Protein AF-A0A382L1K2-F1 (afdb_monomer)

Mean predicted aligned error: 10.23 Å

Sequence (95 aa):
MTALLGIIVLGVGLGVSLFLPVPQTLRTNFDAGQSLYALGEYEGAIIEYSKVVKFDSRAVREDSILIDYGELELPILSAAWYQLGNAYKRSGKHD

InterPro domains:
  IPR011990 Tetratricopeptide-like helical domain superfamily [G3DSA:1.25.40.10] (22-95)
  IPR011990 Tetratricopeptide-like helical domain superfamily [SSF48452] (23-95)
  IPR019734 Tetratricopeptide repeat [PF13181] (27-56)
  IPR019734 Tetratricopeptide repeat [PF13181] (80-95)

Nearest PDB structures (foldseek):
  1x8z-assembly1_A-2  TM=4.783E-01  e=2.981E+00  Arabidopsis thaliana
  1x8z-assembly3_A  TM=4.783E-01  e=2.981E+00  Arabidopsis thaliana
  4v9o-assembly3_FT  TM=5.036E-01  e=6.761E+00  Escherichia coli K-12

Foldseek 3Di:
DPPPPVVVVVVCVVPPPPPPVQPVLLVVLQVQLVVCVVVLVLVSNLVSLVCNLPDDDPSDDQQPDWDDDPPDTGRSNVVSVVSNVVSCVSVVVDD

Radius of gyration: 19.88 Å; Cα contacts (8 Å, |Δi|>4): 85; chains: 1; bounding box: 54×25×63 Å

Solvent-accessible surface area (backbone atoms only — not comparable to full-atom values): 5616 Å² total; per-residue (Å²): 142,81,85,82,66,72,63,64,67,61,65,58,70,79,67,67,73,82,75,59,75,66,63,61,64,46,58,50,28,44,53,50,14,52,53,27,45,75,73,65,40,23,72,58,14,35,55,26,18,45,54,44,66,67,59,81,52,99,87,58,63,59,72,72,41,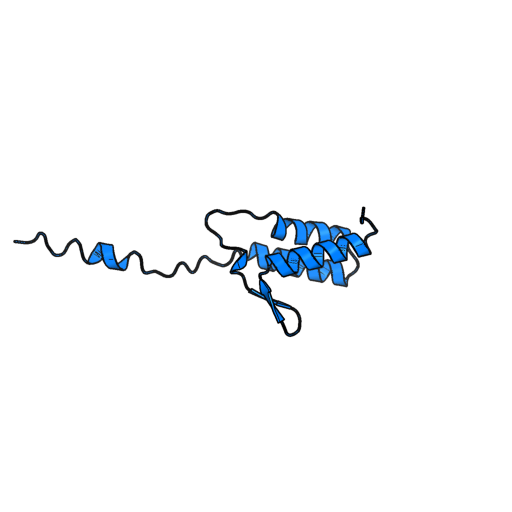70,37,82,56,89,96,42,79,40,31,44,48,62,54,28,52,54,49,32,52,51,24,27,56,73,63,66,68,60,131

pLDDT: mean 81.79, std 19.7, range [40.16, 98.56]

Structure (mmCIF, N/CA/C/O backbone):
data_AF-A0A382L1K2-F1
#
_entry.id   AF-A0A382L1K2-F1
#
loop_
_atom_site.group_PDB
_atom_site.id
_atom_site.type_symbol
_atom_site.label_atom_id
_atom_site.label_alt_id
_atom_site.label_comp_id
_atom_site.label_asym_id
_atom_site.label_entity_id
_atom_site.label_seq_id
_atom_site.pdbx_PDB_ins_code
_atom_site.Cartn_x
_atom_site.Cartn_y
_atom_site.Cartn_z
_atom_site.occupancy
_atom_site.B_iso_or_equiv
_atom_site.auth_seq_id
_atom_site.auth_comp_id
_atom_site.auth_asym_id
_atom_site.auth_atom_id
_atom_site.pdbx_PDB_model_num
ATOM 1 N N . MET A 1 1 ? 35.026 4.232 -48.931 1.00 49.56 1 MET A N 1
ATOM 2 C CA . MET A 1 1 ? 33.868 3.425 -48.480 1.00 49.56 1 MET A CA 1
ATOM 3 C C . MET A 1 1 ? 33.983 3.211 -46.973 1.00 49.56 1 MET A C 1
ATOM 5 O O . MET A 1 1 ? 34.617 2.261 -46.545 1.00 49.56 1 MET A O 1
ATOM 9 N N . THR A 1 2 ? 33.450 4.127 -46.165 1.00 55.72 2 THR A N 1
ATOM 10 C CA . THR A 1 2 ? 33.536 4.084 -44.684 1.00 55.72 2 THR A CA 1
ATOM 11 C C . THR A 1 2 ? 32.215 4.491 -44.019 1.00 55.72 2 THR A C 1
ATOM 13 O O . THR A 1 2 ? 32.183 4.847 -42.849 1.00 55.72 2 THR A O 1
ATOM 16 N N . ALA A 1 3 ? 31.100 4.430 -44.755 1.00 53.47 3 ALA A N 1
ATOM 17 C CA . ALA A 1 3 ? 29.792 4.890 -44.281 1.00 53.47 3 ALA A CA 1
ATOM 18 C C . ALA A 1 3 ? 28.884 3.771 -43.726 1.00 53.47 3 ALA A C 1
ATOM 20 O O . ALA A 1 3 ? 27.714 4.022 -43.468 1.00 53.47 3 ALA A O 1
ATOM 21 N N . LEU A 1 4 ? 29.390 2.545 -43.529 1.00 48.88 4 LEU A N 1
ATOM 22 C CA . LEU A 1 4 ? 28.570 1.396 -43.104 1.00 48.88 4 LEU A CA 1
ATOM 23 C C . LEU A 1 4 ? 28.963 0.798 -41.740 1.00 48.88 4 LEU A C 1
ATOM 25 O O . LEU A 1 4 ? 28.615 -0.336 -41.441 1.00 48.88 4 LEU A O 1
ATOM 29 N N . LEU A 1 5 ? 29.685 1.547 -40.903 1.00 44.12 5 LEU A N 1
ATOM 3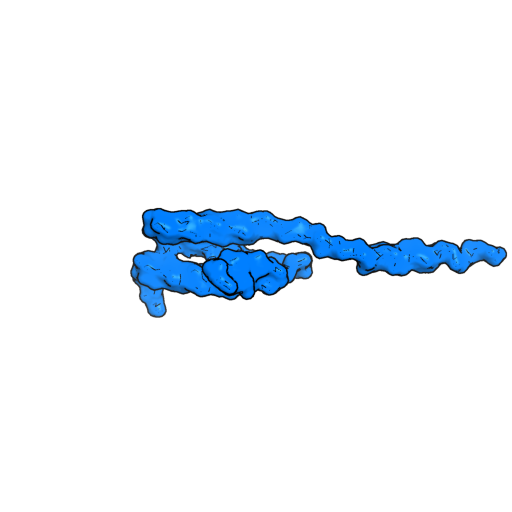0 C CA . LEU A 1 5 ? 29.973 1.142 -39.516 1.00 44.12 5 LEU A CA 1
ATOM 31 C C . LEU A 1 5 ? 29.210 1.975 -38.472 1.00 44.12 5 LEU A C 1
ATOM 33 O O . LEU A 1 5 ? 29.141 1.583 -37.313 1.00 44.12 5 LEU A O 1
ATOM 37 N N . GLY A 1 6 ? 28.569 3.077 -38.878 1.00 40.16 6 GLY A N 1
ATOM 38 C CA . GLY A 1 6 ? 27.813 3.948 -37.968 1.00 40.16 6 GLY A CA 1
ATOM 39 C C . GLY A 1 6 ? 26.423 3.433 -37.574 1.00 40.16 6 GLY A C 1
ATOM 40 O O . GLY A 1 6 ? 25.859 3.910 -36.596 1.00 40.16 6 GLY A O 1
ATOM 41 N N . ILE A 1 7 ? 25.864 2.456 -38.298 1.00 48.78 7 ILE A N 1
ATOM 42 C CA . ILE A 1 7 ? 24.485 1.984 -38.066 1.00 48.78 7 ILE A CA 1
ATOM 43 C C . ILE A 1 7 ? 24.428 0.870 -37.007 1.00 48.78 7 ILE A C 1
ATOM 45 O O . ILE A 1 7 ? 23.447 0.769 -36.275 1.00 48.78 7 ILE A O 1
ATOM 49 N N . ILE A 1 8 ? 25.494 0.080 -36.837 1.00 47.38 8 ILE A N 1
ATOM 50 C CA . ILE A 1 8 ? 25.490 -1.031 -35.867 1.00 47.38 8 ILE A CA 1
ATOM 51 C C . ILE A 1 8 ? 25.551 -0.509 -34.421 1.00 47.38 8 ILE A C 1
ATOM 53 O O . ILE A 1 8 ? 24.934 -1.090 -33.532 1.0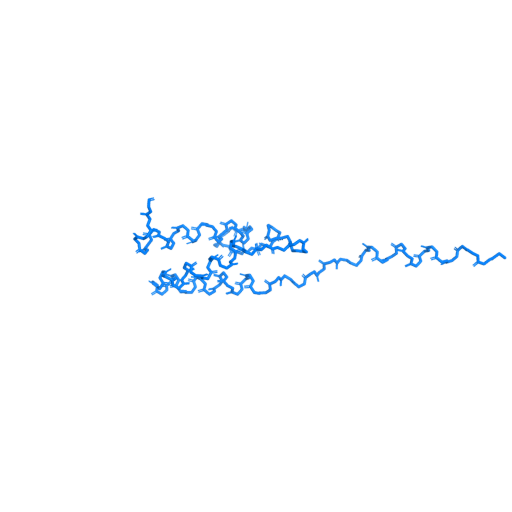0 47.38 8 ILE A O 1
ATOM 57 N N . VAL A 1 9 ? 26.195 0.639 -34.180 1.00 48.78 9 VAL A N 1
ATOM 58 C CA . VAL A 1 9 ? 26.286 1.230 -32.830 1.00 48.78 9 VAL A CA 1
ATOM 59 C C . VAL A 1 9 ? 24.940 1.799 -32.351 1.00 48.78 9 VAL A C 1
ATOM 61 O O . VAL A 1 9 ? 24.678 1.818 -31.152 1.00 48.78 9 VAL A O 1
ATOM 64 N N . LEU A 1 10 ? 24.034 2.171 -33.263 1.00 47.22 10 LEU A N 1
ATOM 65 C CA . LEU A 1 10 ? 22.680 2.617 -32.904 1.00 47.22 10 LEU A CA 1
ATOM 66 C C . LEU A 1 10 ? 21.706 1.453 -32.653 1.00 47.22 10 LEU A C 1
ATOM 68 O O . LEU A 1 10 ? 20.714 1.635 -31.952 1.00 47.22 10 LEU A O 1
ATOM 72 N N . GLY A 1 11 ? 21.993 0.252 -33.168 1.00 43.72 11 GLY A N 1
ATOM 73 C CA . GLY A 1 11 ? 21.134 -0.926 -32.990 1.00 43.72 11 GLY A CA 1
ATOM 74 C C . GLY A 1 11 ? 21.220 -1.573 -31.603 1.00 43.72 11 GLY A C 1
ATOM 75 O O . GLY A 1 11 ? 20.262 -2.196 -31.158 1.00 43.72 11 GLY A O 1
ATOM 76 N N . VAL A 1 12 ? 22.338 -1.400 -30.890 1.00 46.75 12 VAL A N 1
ATOM 77 C CA . VAL A 1 12 ? 22.548 -1.986 -29.549 1.00 46.75 12 VAL A CA 1
ATOM 78 C C . VAL A 1 12 ? 21.975 -1.097 -28.433 1.00 46.75 12 VAL A C 1
ATOM 80 O O . VAL A 1 12 ? 21.666 -1.581 -27.346 1.00 46.75 12 VAL A O 1
ATOM 83 N N . GLY A 1 13 ? 21.743 0.192 -28.707 1.00 45.47 13 GLY A N 1
ATOM 84 C CA . GLY A 1 13 ? 21.216 1.147 -27.724 1.00 45.47 13 GLY A CA 1
ATOM 85 C C . GLY A 1 13 ? 19.754 0.927 -27.316 1.00 45.47 13 GLY A C 1
ATOM 86 O O . GLY A 1 13 ? 19.330 1.456 -26.295 1.00 45.47 13 GLY A O 1
ATOM 87 N N . LEU A 1 14 ? 18.987 0.133 -28.070 1.00 47.84 14 LEU A N 1
ATOM 88 C CA . LEU A 1 14 ? 17.583 -0.178 -27.756 1.00 47.84 14 LEU A CA 1
ATOM 89 C C . LEU A 1 14 ? 17.415 -1.423 -26.868 1.00 47.84 14 LEU A C 1
ATOM 91 O O . LEU A 1 14 ? 16.299 -1.741 -26.470 1.00 47.84 14 LEU A O 1
ATOM 95 N N . GLY A 1 15 ? 18.507 -2.134 -26.569 1.00 44.00 15 GLY A N 1
ATOM 96 C CA . GLY A 1 15 ? 18.490 -3.407 -25.843 1.00 44.00 15 GLY A CA 1
ATOM 97 C C . GLY A 1 15 ? 18.979 -3.331 -24.399 1.00 44.00 15 GLY A C 1
ATOM 98 O O . GLY A 1 15 ? 19.110 -4.371 -23.753 1.00 44.00 15 GLY A O 1
ATOM 99 N N . VAL A 1 16 ? 19.274 -2.139 -23.869 1.00 48.25 16 VAL A N 1
ATOM 100 C CA . VAL A 1 16 ? 19.565 -2.010 -22.438 1.00 48.25 16 VAL A CA 1
ATOM 101 C C . VAL A 1 16 ? 18.229 -2.029 -21.723 1.00 48.25 16 VAL A C 1
ATOM 103 O O . VAL A 1 16 ? 17.558 -1.008 -21.603 1.00 48.25 16 VAL A O 1
ATOM 106 N N . SER A 1 17 ? 17.834 -3.244 -21.341 1.00 45.41 17 SER A N 1
ATOM 107 C CA . SER A 1 17 ? 16.847 -3.547 -20.313 1.00 45.41 17 SER A CA 1
ATOM 108 C C . SER A 1 17 ? 16.659 -2.341 -19.408 1.00 45.41 17 SER A C 1
ATOM 110 O O . SER A 1 17 ? 17.558 -1.992 -18.641 1.00 45.41 17 SER A O 1
ATOM 112 N N . LEU A 1 18 ? 15.503 -1.695 -19.536 1.00 46.12 18 LEU A N 1
ATOM 113 C CA . LEU A 1 18 ? 15.019 -0.720 -18.580 1.00 46.12 18 LEU A CA 1
ATOM 114 C C . LEU A 1 18 ? 14.784 -1.476 -17.264 1.00 46.12 18 LEU A C 1
ATOM 116 O O . LEU A 1 18 ? 13.651 -1.742 -16.878 1.00 46.12 18 LEU A O 1
ATOM 120 N N . PHE A 1 19 ? 15.864 -1.820 -16.559 1.00 50.47 19 PHE A N 1
ATOM 121 C CA . PHE A 1 19 ? 15.872 -1.847 -15.107 1.00 50.47 19 PHE A CA 1
ATOM 122 C C . PHE A 1 19 ? 15.649 -0.395 -14.697 1.00 50.47 19 PHE A C 1
ATOM 124 O O . PHE A 1 19 ? 16.559 0.327 -14.293 1.00 50.47 19 PHE A O 1
ATOM 131 N N . LEU A 1 20 ? 14.412 0.070 -14.881 1.00 49.44 20 LEU A N 1
ATOM 132 C CA . LEU A 1 20 ? 13.929 1.173 -14.092 1.00 49.44 20 LEU A CA 1
ATOM 133 C C . LEU A 1 20 ? 14.129 0.675 -12.669 1.00 49.44 20 LEU A C 1
ATOM 135 O O . LEU A 1 20 ? 13.647 -0.424 -12.370 1.00 49.44 20 LEU A O 1
ATOM 139 N N . PRO A 1 21 ? 14.879 1.387 -11.812 1.00 53.34 21 PRO A N 1
ATOM 140 C CA . PRO A 1 21 ? 14.773 1.113 -10.397 1.00 53.34 21 PRO A CA 1
ATOM 141 C C . PRO A 1 21 ? 13.272 1.138 -10.140 1.00 53.34 21 PRO A C 1
ATOM 143 O O . PRO A 1 21 ? 12.637 2.173 -10.362 1.00 53.34 21 PRO A O 1
ATOM 146 N N . VAL A 1 22 ? 12.694 -0.028 -9.812 1.00 57.00 22 VAL A N 1
ATOM 147 C CA . VAL A 1 22 ? 11.323 -0.124 -9.305 1.00 57.00 22 VAL A CA 1
ATOM 148 C C . VAL A 1 22 ? 11.176 1.087 -8.405 1.00 57.00 22 VAL A C 1
ATOM 150 O O . VAL A 1 22 ? 12.104 1.294 -7.614 1.00 57.00 22 VAL A O 1
ATOM 153 N N . PRO A 1 23 ? 10.150 1.945 -8.542 1.00 69.00 23 PRO A N 1
ATOM 154 C CA . PRO A 1 23 ? 10.050 3.082 -7.652 1.00 69.00 23 PRO A CA 1
ATOM 155 C C . PRO A 1 23 ? 9.972 2.508 -6.243 1.00 69.00 23 PRO A C 1
ATOM 157 O O . PRO A 1 23 ? 8.937 1.999 -5.824 1.00 69.00 23 PRO A O 1
ATOM 160 N N . GLN A 1 24 ? 11.110 2.489 -5.547 1.00 79.25 24 GLN A N 1
ATOM 161 C CA . GLN A 1 24 ? 11.264 1.851 -4.245 1.00 79.25 24 GLN A CA 1
ATOM 162 C C . GLN A 1 24 ? 10.252 2.471 -3.285 1.00 79.25 24 GLN A C 1
ATOM 164 O O . GLN A 1 24 ? 9.708 1.802 -2.419 1.00 79.25 24 GLN A O 1
ATOM 169 N N . THR A 1 25 ? 9.922 3.732 -3.551 1.00 87.19 25 THR A N 1
ATOM 170 C CA . THR A 1 25 ? 8.822 4.503 -2.995 1.00 87.19 25 THR A CA 1
ATOM 171 C C . THR A 1 25 ? 7.474 3.780 -3.013 1.00 87.19 25 THR A C 1
ATOM 173 O O . THR A 1 25 ? 6.790 3.823 -2.000 1.00 87.19 25 THR A O 1
ATOM 176 N N . LEU A 1 26 ? 7.074 3.097 -4.091 1.00 92.00 26 LEU A N 1
ATOM 177 C CA . LEU A 1 26 ? 5.795 2.376 -4.151 1.00 92.00 26 LEU A CA 1
ATOM 178 C C . LEU A 1 26 ? 5.766 1.196 -3.187 1.00 92.00 26 LEU A C 1
ATOM 180 O O . LEU A 1 26 ? 4.812 1.061 -2.424 1.00 92.00 26 LEU A O 1
ATOM 184 N N . ARG A 1 27 ? 6.832 0.389 -3.170 1.00 92.50 27 ARG A N 1
ATOM 185 C CA . ARG A 1 27 ? 6.968 -0.718 -2.217 1.00 92.50 27 ARG A CA 1
ATOM 186 C C . ARG A 1 27 ? 7.061 -0.197 -0.783 1.00 92.50 27 ARG A C 1
ATOM 188 O O . ARG A 1 27 ? 6.335 -0.674 0.073 1.00 92.50 27 ARG A O 1
ATOM 195 N N . THR A 1 28 ? 7.854 0.844 -0.538 1.00 94.19 28 THR A N 1
ATOM 196 C CA . THR A 1 28 ? 7.968 1.481 0.781 1.00 94.19 28 THR A CA 1
ATOM 197 C C . THR A 1 28 ? 6.632 2.030 1.279 1.00 94.19 28 THR A C 1
ATOM 199 O O . THR A 1 28 ? 6.297 1.809 2.438 1.00 94.19 28 THR A O 1
ATOM 202 N N . ASN A 1 29 ? 5.849 2.702 0.431 1.00 96.06 29 ASN A N 1
ATOM 203 C CA . ASN A 1 29 ? 4.515 3.178 0.805 1.00 96.06 29 ASN A CA 1
ATOM 204 C C . ASN A 1 29 ? 3.578 1.996 1.095 1.00 96.06 29 ASN A C 1
ATOM 206 O O . ASN A 1 29 ? 2.856 2.014 2.086 1.00 96.06 29 ASN A O 1
ATOM 210 N N . PHE A 1 30 ? 3.601 0.945 0.270 1.00 96.50 30 PHE A N 1
ATOM 211 C CA . PHE A 1 30 ? 2.785 -0.244 0.513 1.00 96.50 30 PHE A CA 1
ATOM 212 C C . PHE A 1 30 ? 3.142 -0.924 1.846 1.00 96.50 30 PHE A C 1
ATOM 214 O O . PHE A 1 30 ? 2.256 -1.186 2.658 1.00 96.50 30 PHE A O 1
ATOM 221 N N . ASP A 1 31 ? 4.431 -1.138 2.110 1.00 96.25 31 ASP A N 1
ATOM 222 C CA . ASP A 1 31 ? 4.928 -1.762 3.341 1.00 96.25 31 ASP A CA 1
ATOM 223 C C . ASP A 1 31 ? 4.613 -0.902 4.578 1.00 96.25 31 ASP A C 1
ATOM 225 O O . ASP A 1 31 ? 4.209 -1.423 5.621 1.00 96.25 31 ASP A O 1
ATOM 229 N N . ALA A 1 32 ? 4.727 0.427 4.462 1.00 97.94 32 ALA A N 1
ATOM 230 C CA . ALA A 1 32 ? 4.317 1.359 5.510 1.00 97.94 32 ALA A CA 1
ATOM 231 C C . ALA A 1 32 ? 2.811 1.257 5.795 1.00 97.94 32 ALA A C 1
ATOM 233 O O . ALA A 1 32 ? 2.410 1.181 6.957 1.00 97.94 32 ALA A O 1
ATOM 234 N N . GLY A 1 33 ? 1.981 1.179 4.750 1.00 98.12 33 GLY A N 1
ATOM 235 C CA . GLY A 1 33 ? 0.544 0.960 4.885 1.00 98.12 33 GLY A CA 1
ATOM 236 C C . GLY A 1 33 ? 0.212 -0.351 5.600 1.00 98.12 33 GLY A C 1
ATOM 237 O O . GLY A 1 33 ? -0.632 -0.358 6.495 1.00 98.12 33 GLY A O 1
ATOM 238 N N . GLN A 1 34 ? 0.917 -1.438 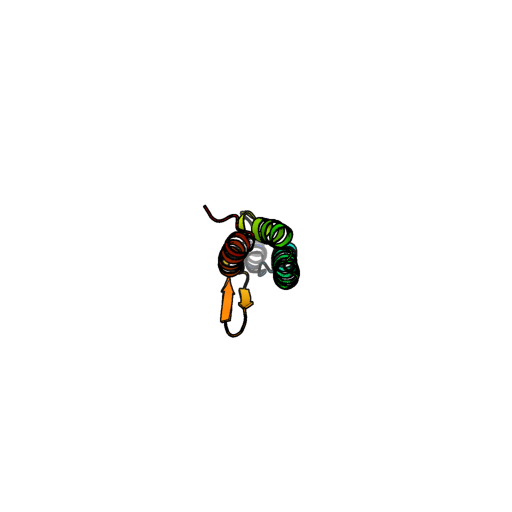5.271 1.00 97.75 34 GLN A N 1
ATOM 239 C CA . GLN A 1 34 ? 0.742 -2.751 5.907 1.00 97.75 34 GLN A CA 1
ATOM 240 C C . GLN A 1 34 ? 1.114 -2.716 7.390 1.00 97.75 34 GLN A C 1
ATOM 242 O O . GLN A 1 34 ? 0.378 -3.252 8.220 1.00 97.75 34 GLN A O 1
ATOM 247 N N . SER A 1 35 ? 2.214 -2.041 7.731 1.00 98.25 35 SER A N 1
ATOM 248 C CA . SER A 1 35 ? 2.638 -1.840 9.118 1.00 98.25 35 SER A CA 1
ATOM 249 C C . SER A 1 35 ? 1.585 -1.070 9.922 1.00 98.25 35 SER A C 1
ATOM 251 O O . SER A 1 35 ? 1.125 -1.541 10.961 1.00 98.25 35 SER A O 1
ATOM 253 N N . LEU A 1 36 ? 1.118 0.068 9.401 1.00 98.56 36 LEU A N 1
ATOM 254 C CA . LEU A 1 36 ? 0.094 0.895 10.050 1.00 98.56 36 LEU A CA 1
ATOM 255 C C . LEU A 1 36 ? -1.239 0.150 10.186 1.00 98.56 36 LEU A C 1
ATOM 257 O O . LEU A 1 36 ? -1.870 0.190 11.240 1.00 98.56 36 LEU A O 1
ATOM 261 N N . TYR A 1 37 ? -1.643 -0.594 9.155 1.00 98.00 37 TYR A N 1
ATOM 262 C CA . TYR A 1 37 ? -2.847 -1.420 9.196 1.00 98.00 37 TYR A CA 1
ATOM 263 C C . TYR A 1 37 ? -2.754 -2.499 10.283 1.00 98.00 37 TYR A C 1
ATOM 265 O O . TYR A 1 37 ? -3.716 -2.707 11.022 1.00 98.00 37 TYR A O 1
ATOM 273 N N . ALA A 1 38 ? -1.597 -3.154 10.423 1.00 97.69 38 ALA A N 1
ATOM 274 C CA . ALA A 1 38 ? -1.357 -4.145 11.472 1.00 97.69 38 ALA A CA 1
ATOM 275 C C . ALA A 1 38 ? -1.365 -3.533 12.886 1.00 97.69 38 ALA A C 1
ATOM 277 O O . ALA A 1 38 ? -1.781 -4.199 13.832 1.00 97.69 38 ALA A O 1
ATOM 278 N N . LEU A 1 39 ? -0.964 -2.264 13.024 1.00 98.25 39 LEU A N 1
ATOM 279 C CA . LEU A 1 39 ? -1.052 -1.493 14.271 1.00 98.25 39 LEU A CA 1
ATOM 280 C C . LEU A 1 39 ? -2.467 -0.965 14.568 1.00 98.25 39 LEU A C 1
ATOM 282 O O . LEU A 1 39 ? -2.708 -0.429 15.647 1.00 98.25 39 LEU A O 1
ATOM 286 N N . GLY A 1 40 ? -3.413 -1.114 13.635 1.00 97.38 40 GLY A N 1
ATOM 287 C CA . GLY A 1 40 ? -4.756 -0.544 13.746 1.00 97.38 40 GLY A CA 1
ATOM 288 C C . GLY A 1 40 ? -4.823 0.958 13.447 1.00 97.38 40 GLY A C 1
ATOM 289 O O . GLY A 1 40 ? -5.878 1.567 13.613 1.00 97.38 40 GLY A O 1
ATOM 290 N N . GLU A 1 41 ? -3.731 1.558 12.971 1.00 98.31 41 GLU A N 1
ATOM 291 C CA . GLU A 1 41 ? -3.657 2.957 12.543 1.00 98.31 41 GLU A CA 1
ATOM 292 C C . GLU A 1 41 ? -4.220 3.108 11.120 1.00 98.31 41 GLU A C 1
ATOM 294 O O . GLU A 1 41 ? -3.512 3.399 10.151 1.00 98.31 41 GLU A O 1
ATOM 299 N N . TYR A 1 42 ? -5.523 2.862 10.976 1.00 97.81 42 TYR A N 1
ATOM 300 C CA . TYR A 1 42 ? -6.178 2.748 9.672 1.00 97.81 42 TYR A CA 1
ATOM 301 C C . TYR A 1 42 ? -6.137 4.047 8.859 1.00 97.81 42 TYR A C 1
ATOM 303 O O . TYR A 1 42 ? -5.981 3.992 7.642 1.00 97.81 42 TYR A O 1
ATOM 311 N N . GLU A 1 43 ? -6.215 5.217 9.495 1.00 97.94 43 GLU A N 1
ATOM 312 C CA . GLU A 1 43 ? -6.027 6.512 8.833 1.00 97.94 43 GLU A CA 1
ATOM 313 C C . GLU A 1 43 ? -4.652 6.633 8.178 1.00 97.94 43 GLU A C 1
ATOM 315 O O . GLU A 1 43 ? -4.552 7.063 7.027 1.00 97.94 43 GLU A O 1
ATOM 320 N N . GLY A 1 44 ? -3.603 6.234 8.900 1.00 98.06 44 GLY A N 1
ATOM 321 C CA . GLY A 1 44 ? -2.242 6.216 8.380 1.00 98.06 44 GLY A CA 1
ATOM 322 C C . GLY A 1 44 ? -2.114 5.230 7.222 1.00 98.06 44 GLY A C 1
ATOM 323 O O . GLY A 1 44 ? -1.605 5.583 6.159 1.00 98.06 44 GLY A O 1
ATOM 324 N N . ALA A 1 45 ? -2.670 4.028 7.380 1.00 98.56 45 ALA A N 1
ATOM 325 C CA . ALA A 1 45 ? -2.681 3.019 6.326 1.00 98.56 45 ALA A CA 1
ATOM 326 C C . ALA A 1 45 ? -3.379 3.516 5.045 1.00 98.56 45 ALA A C 1
ATOM 328 O O . ALA A 1 45 ? -2.848 3.351 3.948 1.00 98.56 45 ALA A O 1
ATOM 329 N N . ILE A 1 46 ? -4.531 4.188 5.173 1.00 98.50 46 ILE A N 1
ATOM 330 C CA . ILE A 1 46 ? -5.255 4.803 4.048 1.00 98.50 46 ILE A CA 1
ATOM 331 C C . ILE A 1 46 ? -4.367 5.807 3.313 1.00 98.50 46 ILE A C 1
ATOM 333 O O . ILE A 1 46 ? -4.346 5.805 2.080 1.00 98.50 46 ILE A O 1
ATOM 337 N N . ILE A 1 47 ? -3.642 6.662 4.041 1.00 98.25 47 ILE A N 1
ATOM 338 C CA . ILE A 1 47 ? -2.746 7.661 3.446 1.00 98.25 47 ILE A CA 1
ATOM 339 C C . ILE A 1 47 ? -1.645 6.972 2.635 1.00 98.25 47 ILE A C 1
ATOM 341 O O . ILE A 1 47 ? -1.408 7.353 1.489 1.00 98.25 47 ILE A O 1
ATOM 345 N N . GLU A 1 48 ? -1.004 5.949 3.193 1.00 98.44 48 GLU A N 1
ATOM 346 C CA . GLU A 1 48 ? 0.106 5.258 2.535 1.00 98.44 48 GLU A CA 1
ATOM 347 C C . GLU A 1 48 ? -0.338 4.446 1.311 1.00 98.44 48 GLU A C 1
ATOM 349 O O . GLU A 1 48 ? 0.222 4.616 0.224 1.00 98.44 48 GLU A O 1
ATOM 354 N N . TYR A 1 49 ? -1.413 3.656 1.413 1.00 98.12 49 TYR A N 1
ATOM 355 C CA . TYR A 1 49 ? -1.963 2.953 0.247 1.00 98.12 49 TYR A CA 1
ATOM 356 C C . TYR A 1 49 ? -2.473 3.919 -0.825 1.00 98.12 49 TYR A C 1
ATOM 358 O O . TYR A 1 49 ? -2.311 3.658 -2.019 1.00 98.12 49 TYR A O 1
ATOM 366 N N . SER A 1 50 ? -3.023 5.073 -0.423 1.00 98.12 50 SER A N 1
ATOM 367 C CA . SER A 1 50 ? -3.451 6.117 -1.360 1.00 98.12 50 SER A CA 1
ATOM 368 C C . SER A 1 50 ? -2.303 6.628 -2.229 1.00 98.12 50 SER A C 1
ATOM 370 O O . SER A 1 50 ? -2.531 6.956 -3.390 1.00 98.12 50 SER A O 1
ATOM 372 N N . LYS A 1 51 ? -1.072 6.696 -1.703 1.00 96.38 51 LYS A N 1
ATOM 373 C CA . LYS A 1 51 ? 0.101 7.104 -2.495 1.00 96.38 51 LYS A CA 1
ATOM 374 C C . LYS A 1 51 ? 0.418 6.098 -3.596 1.00 96.38 51 LYS A C 1
ATOM 376 O O . LYS A 1 51 ? 0.854 6.512 -4.662 1.00 96.38 51 LYS A O 1
ATOM 381 N N . VAL A 1 52 ? 0.195 4.806 -3.347 1.00 95.88 52 VAL A N 1
ATOM 382 C CA . VAL A 1 52 ? 0.425 3.744 -4.337 1.00 95.88 52 VAL A CA 1
ATOM 383 C C . VAL A 1 52 ? -0.626 3.809 -5.439 1.00 95.88 52 VAL A C 1
ATOM 385 O O . VAL A 1 52 ? -0.275 3.854 -6.610 1.00 95.88 52 VAL A O 1
ATOM 388 N N . VAL A 1 53 ? -1.911 3.876 -5.082 1.00 96.25 53 VAL A N 1
ATOM 389 C CA . VAL A 1 53 ? -2.996 3.840 -6.080 1.00 96.25 53 VAL A CA 1
ATOM 390 C C . VAL A 1 53 ? -3.144 5.129 -6.892 1.00 96.25 53 VAL A C 1
ATOM 392 O O . VAL A 1 53 ? -3.727 5.104 -7.971 1.00 96.25 53 VAL A O 1
ATOM 395 N N . LYS A 1 54 ? -2.650 6.261 -6.372 1.00 95.31 54 LYS A N 1
ATOM 396 C CA . LYS A 1 54 ? -2.644 7.561 -7.066 1.00 95.31 54 LYS A CA 1
ATOM 397 C C . LYS A 1 54 ? -1.346 7.835 -7.818 1.00 95.31 54 LYS A C 1
ATOM 399 O O . LYS A 1 54 ? -1.237 8.885 -8.447 1.00 95.31 54 LYS A O 1
ATOM 404 N N . PHE A 1 55 ? -0.348 6.963 -7.694 1.00 91.62 55 PHE A N 1
ATOM 405 C CA . PHE A 1 55 ? 0.880 7.121 -8.449 1.00 91.62 55 PHE A CA 1
ATOM 406 C C . PHE A 1 55 ? 0.584 6.901 -9.930 1.00 91.62 55 PHE A C 1
ATOM 408 O O . PHE A 1 55 ? -0.041 5.915 -10.305 1.00 91.62 55 PHE A O 1
ATOM 415 N N . ASP A 1 56 ? 1.028 7.850 -10.742 1.00 88.56 56 ASP A N 1
ATOM 416 C CA . ASP A 1 56 ? 0.879 7.831 -12.188 1.00 88.56 56 ASP A CA 1
ATOM 417 C C . ASP A 1 56 ? 2.190 8.319 -12.798 1.00 88.56 56 ASP A C 1
ATOM 419 O O . ASP A 1 56 ? 2.663 9.426 -12.509 1.00 88.56 56 ASP A O 1
ATOM 423 N N . SER A 1 57 ? 2.813 7.476 -13.614 1.00 85.62 57 SER A N 1
ATOM 424 C CA . SER A 1 57 ? 4.019 7.831 -14.341 1.00 85.62 57 SER A CA 1
ATOM 425 C C . SER A 1 57 ? 4.028 7.189 -15.715 1.00 85.62 57 SER A C 1
ATOM 427 O O . SER A 1 57 ? 4.011 5.976 -15.862 1.00 85.62 57 SER A O 1
ATOM 429 N N . ARG A 1 58 ? 4.229 8.003 -16.757 1.00 83.56 58 ARG A N 1
ATOM 430 C CA . ARG A 1 58 ? 4.422 7.496 -18.129 1.00 83.56 58 ARG A CA 1
ATOM 431 C C . ARG A 1 58 ? 5.645 6.591 -18.284 1.00 83.56 58 ARG A C 1
ATOM 433 O O . ARG A 1 58 ? 5.757 5.894 -19.287 1.00 83.56 58 ARG A O 1
ATOM 440 N N . ALA A 1 59 ? 6.590 6.674 -17.350 1.00 82.12 59 ALA A N 1
ATOM 441 C CA . ALA A 1 59 ? 7.821 5.900 -17.387 1.00 82.12 59 ALA A CA 1
ATOM 442 C C . ALA A 1 59 ? 7.708 4.582 -16.619 1.00 82.12 59 ALA A C 1
ATOM 444 O O . ALA A 1 59 ? 8.478 3.674 -16.899 1.00 82.12 59 ALA A O 1
ATOM 445 N N . VAL A 1 60 ? 6.796 4.470 -15.653 1.00 81.50 60 VAL A N 1
ATOM 446 C CA . VAL A 1 60 ? 6.691 3.301 -14.777 1.00 81.50 60 VAL A CA 1
ATOM 447 C C . VAL A 1 60 ? 5.458 2.511 -15.171 1.00 81.50 60 VAL A C 1
ATOM 449 O O . VAL A 1 60 ? 4.414 3.068 -15.466 1.00 81.50 60 VAL A O 1
ATOM 452 N N . ARG A 1 61 ? 5.592 1.189 -15.174 1.00 82.75 61 ARG A N 1
ATOM 453 C CA . ARG A 1 61 ? 4.466 0.271 -15.295 1.00 82.75 61 ARG A CA 1
ATOM 454 C C . ARG A 1 61 ? 4.159 -0.303 -13.922 1.00 82.75 61 ARG A C 1
ATOM 456 O O . ARG A 1 61 ? 4.764 -1.295 -13.521 1.00 82.75 61 ARG A O 1
ATOM 463 N N . GLU A 1 62 ? 3.297 0.351 -13.156 1.00 79.19 62 GLU A N 1
ATOM 464 C CA . GLU A 1 62 ? 3.010 -0.027 -11.766 1.00 79.19 62 GLU A CA 1
ATOM 465 C C . GLU A 1 62 ? 2.392 -1.428 -11.666 1.00 79.19 62 GLU A C 1
ATOM 467 O O . GLU A 1 62 ? 2.653 -2.162 -10.716 1.00 79.19 62 GLU A O 1
ATOM 472 N N . ASP A 1 63 ? 1.627 -1.827 -12.683 1.00 81.69 63 ASP A N 1
ATOM 473 C CA . ASP A 1 63 ? 1.037 -3.158 -12.854 1.00 81.69 63 ASP A CA 1
ATOM 474 C C . ASP A 1 63 ? 2.083 -4.279 -12.986 1.00 81.69 63 ASP A C 1
ATOM 476 O O . ASP A 1 63 ? 1.784 -5.441 -12.720 1.00 81.69 63 ASP A O 1
ATOM 480 N N . SER A 1 64 ? 3.312 -3.938 -13.381 1.00 83.88 64 SER A N 1
ATOM 481 C CA . SER A 1 64 ? 4.424 -4.887 -13.502 1.00 83.88 64 SER A CA 1
ATOM 482 C C . SER A 1 64 ? 5.213 -5.080 -12.203 1.00 83.88 64 SER A C 1
ATOM 484 O O . SER A 1 64 ? 6.068 -5.961 -12.133 1.00 83.88 64 SER A O 1
ATOM 486 N N . ILE A 1 65 ? 4.940 -4.276 -11.169 1.00 87.00 65 ILE A N 1
ATOM 487 C CA . ILE A 1 65 ? 5.603 -4.387 -9.868 1.00 87.00 65 ILE A CA 1
ATOM 488 C C . ILE A 1 65 ? 4.882 -5.458 -9.058 1.00 87.00 65 ILE A C 1
ATOM 490 O O . ILE A 1 65 ? 3.788 -5.226 -8.546 1.00 87.00 65 ILE A O 1
ATOM 494 N N . LEU A 1 66 ? 5.508 -6.623 -8.934 1.00 89.81 66 LEU A N 1
ATOM 495 C CA . LEU A 1 66 ? 4.955 -7.753 -8.203 1.00 89.81 66 LEU A CA 1
ATOM 496 C C . LEU A 1 66 ? 5.393 -7.735 -6.732 1.00 89.81 66 LEU A C 1
ATOM 498 O O . LEU A 1 66 ? 6.519 -7.351 -6.385 1.00 89.81 66 LEU A O 1
ATOM 502 N N . ILE A 1 67 ? 4.468 -8.117 -5.856 1.00 88.31 67 ILE A N 1
ATOM 503 C CA . ILE A 1 67 ? 4.709 -8.287 -4.427 1.00 88.31 67 ILE A CA 1
ATOM 504 C C . ILE A 1 67 ? 4.232 -9.659 -3.961 1.00 88.31 67 ILE A C 1
ATOM 506 O O . ILE A 1 67 ? 3.233 -10.182 -4.460 1.00 88.31 67 ILE A O 1
ATOM 510 N N . ASP A 1 68 ? 4.906 -10.182 -2.941 1.00 89.00 68 ASP A N 1
ATOM 511 C CA . ASP A 1 68 ? 4.424 -11.333 -2.194 1.00 89.00 68 ASP A CA 1
ATOM 512 C C . ASP A 1 68 ? 3.300 -10.879 -1.261 1.00 89.00 68 ASP A C 1
ATOM 514 O O . ASP A 1 68 ? 3.475 -10.006 -0.404 1.00 89.00 68 ASP A O 1
ATOM 518 N N . TYR A 1 69 ? 2.129 -11.475 -1.430 1.00 81.69 69 TYR A N 1
ATOM 519 C CA . TYR A 1 69 ? 0.965 -11.260 -0.592 1.00 81.69 69 TYR A CA 1
ATOM 520 C C . TYR A 1 69 ? 0.452 -12.615 -0.094 1.00 81.69 69 TYR A C 1
ATOM 522 O O . TYR A 1 69 ? -0.395 -13.266 -0.710 1.00 81.69 69 TYR A O 1
ATOM 530 N N . GLY A 1 70 ? 1.001 -13.060 1.039 1.00 82.81 70 GLY A N 1
ATOM 531 C CA . GLY A 1 70 ? 0.771 -14.414 1.541 1.00 82.81 70 GLY A CA 1
ATOM 532 C C . GLY A 1 70 ? 1.407 -15.447 0.611 1.00 82.81 70 GLY A C 1
ATOM 533 O O . GLY A 1 70 ? 2.617 -15.434 0.424 1.00 82.81 70 GLY A O 1
ATOM 534 N N . GLU A 1 71 ? 0.588 -16.324 0.029 1.00 87.19 71 GLU A N 1
ATOM 535 C CA . GLU A 1 71 ? 1.019 -17.339 -0.950 1.00 87.19 71 GLU A CA 1
ATOM 536 C C . GLU A 1 71 ? 0.846 -16.883 -2.410 1.00 87.19 71 GLU A C 1
ATOM 538 O O . GLU A 1 71 ? 1.082 -17.655 -3.337 1.00 87.19 71 GLU A O 1
ATOM 543 N N . LEU A 1 72 ? 0.387 -15.646 -2.629 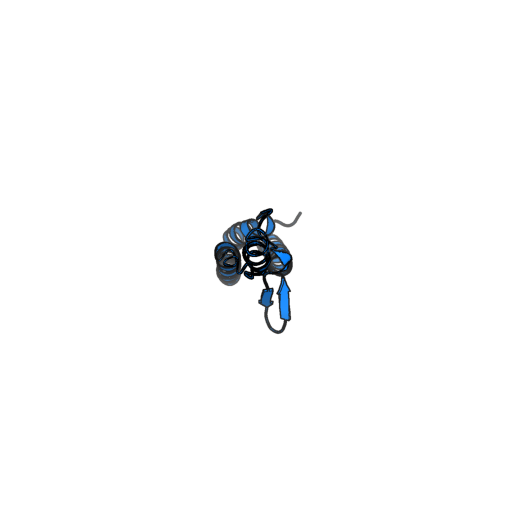1.00 86.19 72 LEU A N 1
ATOM 544 C CA . LEU A 1 72 ? 0.118 -15.098 -3.955 1.00 86.19 72 LEU A CA 1
ATOM 545 C C . LEU A 1 72 ? 1.169 -14.062 -4.341 1.00 86.19 72 LEU A C 1
ATOM 547 O O . LEU A 1 72 ? 1.565 -13.241 -3.519 1.00 86.19 72 LEU A O 1
ATOM 551 N N . GLU A 1 73 ? 1.524 -14.039 -5.621 1.00 90.81 73 GLU A N 1
ATOM 552 C CA . GLU A 1 73 ? 2.275 -12.947 -6.232 1.00 90.81 73 GLU A CA 1
ATOM 553 C C . GLU A 1 73 ? 1.295 -12.060 -7.008 1.00 90.81 73 GLU A C 1
ATOM 555 O O . GLU A 1 73 ? 0.591 -12.527 -7.909 1.00 90.81 73 GLU A O 1
ATOM 560 N N . LEU A 1 74 ? 1.183 -10.789 -6.616 1.00 90.06 74 LEU A N 1
ATOM 561 C CA . LEU A 1 74 ? 0.180 -9.866 -7.152 1.00 90.06 74 LEU A CA 1
ATOM 562 C C . LEU A 1 74 ? 0.819 -8.548 -7.599 1.00 90.06 74 LEU A C 1
ATOM 564 O O . LEU A 1 74 ? 1.761 -8.081 -6.953 1.00 90.06 74 LEU A O 1
ATOM 568 N N . PRO A 1 75 ? 0.265 -7.882 -8.630 1.00 93.19 75 PRO A N 1
ATOM 569 C CA . PRO A 1 75 ? 0.581 -6.489 -8.907 1.00 93.19 75 PRO A CA 1
ATOM 570 C C . PRO A 1 75 ? 0.344 -5.618 -7.673 1.00 93.19 75 PRO A C 1
ATOM 572 O O . PRO A 1 75 ? -0.716 -5.691 -7.038 1.00 93.19 75 PRO A O 1
ATOM 575 N N . ILE A 1 76 ? 1.300 -4.743 -7.367 1.00 93.50 76 ILE A N 1
ATOM 576 C CA . ILE A 1 76 ? 1.251 -3.865 -6.195 1.00 93.50 76 ILE A CA 1
ATOM 577 C C . ILE A 1 76 ? -0.003 -2.990 -6.199 1.00 93.50 76 ILE A C 1
ATOM 579 O O . ILE A 1 76 ? -0.573 -2.729 -5.144 1.00 93.50 76 ILE A O 1
ATOM 583 N N . LEU A 1 77 ? -0.487 -2.597 -7.381 1.00 94.19 77 LEU A N 1
ATOM 584 C CA . LEU A 1 77 ? -1.701 -1.801 -7.524 1.00 94.19 77 LEU A CA 1
ATOM 585 C C . LEU A 1 77 ? -2.951 -2.583 -7.092 1.00 94.19 77 LEU A C 1
ATOM 587 O O . LEU A 1 77 ? -3.804 -2.042 -6.391 1.00 94.19 77 LEU A O 1
ATOM 591 N N . SER A 1 78 ? -3.047 -3.864 -7.460 1.00 94.81 78 SER A N 1
ATOM 592 C CA . SER A 1 78 ? -4.153 -4.738 -7.054 1.00 94.81 78 SER A CA 1
ATOM 593 C C . SER A 1 78 ? -4.152 -4.961 -5.544 1.00 94.81 78 SER A C 1
ATOM 595 O O . SER A 1 78 ? -5.190 -4.827 -4.895 1.00 94.81 78 SER A O 1
ATOM 597 N N . ALA A 1 79 ? -2.978 -5.242 -4.975 1.00 95.50 79 ALA A N 1
ATOM 598 C CA . ALA A 1 79 ? -2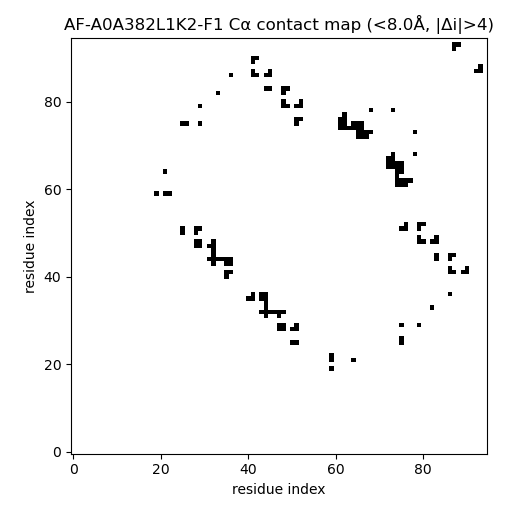.829 -5.405 -3.536 1.00 95.50 79 A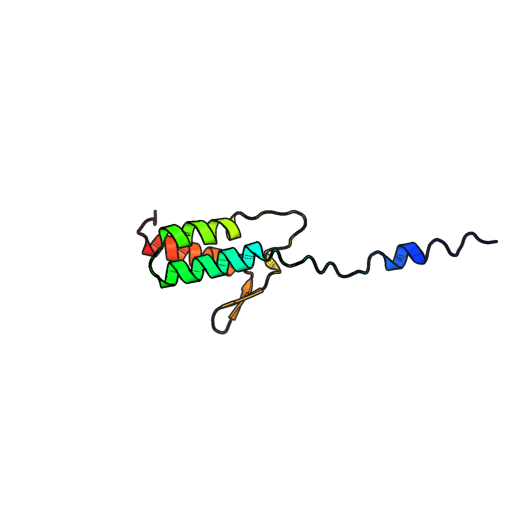LA A CA 1
ATOM 599 C C . ALA A 1 79 ? -3.136 -4.104 -2.774 1.00 95.50 79 ALA A C 1
ATOM 601 O O . ALA A 1 79 ? -3.831 -4.136 -1.759 1.00 95.50 79 ALA A O 1
ATOM 602 N N . ALA A 1 80 ? -2.678 -2.955 -3.281 1.00 96.69 80 ALA A N 1
ATOM 603 C CA . ALA A 1 80 ? -2.923 -1.651 -2.675 1.00 96.69 80 ALA A CA 1
ATOM 604 C C . ALA A 1 80 ? -4.406 -1.277 -2.692 1.00 96.69 80 ALA A C 1
ATOM 606 O O . ALA A 1 80 ? -4.920 -0.847 -1.665 1.00 96.69 80 ALA A O 1
ATOM 607 N N . TRP A 1 81 ? -5.122 -1.490 -3.801 1.00 97.50 81 TRP A N 1
ATOM 608 C CA . TRP A 1 81 ? -6.570 -1.260 -3.845 1.00 97.50 81 TRP A CA 1
ATOM 609 C C . TRP A 1 81 ? -7.328 -2.138 -2.851 1.00 97.50 81 TRP A C 1
ATOM 611 O O . TRP A 1 81 ? -8.192 -1.641 -2.126 1.00 97.50 81 TRP A O 1
ATOM 621 N N . TYR A 1 82 ? -6.980 -3.424 -2.778 1.00 96.31 82 TYR A N 1
ATOM 622 C CA . TYR A 1 82 ? -7.589 -4.347 -1.825 1.00 96.31 82 TYR A CA 1
ATOM 623 C C 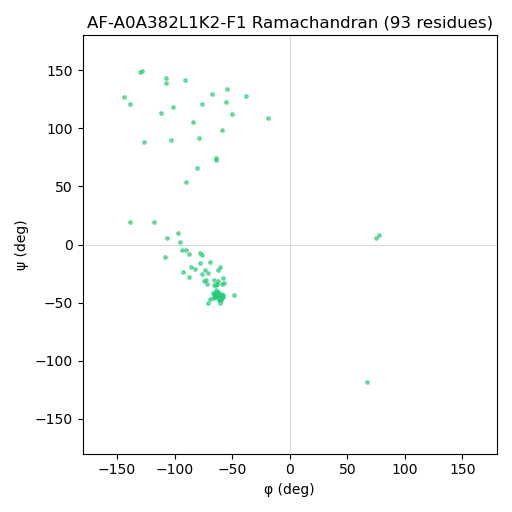. TYR A 1 82 ? -7.367 -3.895 -0.374 1.00 96.31 82 TYR A C 1
ATOM 625 O O . TYR A 1 82 ? -8.316 -3.813 0.410 1.00 96.31 82 TYR A O 1
ATOM 633 N N . GLN A 1 83 ? -6.129 -3.542 -0.018 1.00 97.12 83 GLN A N 1
ATOM 634 C CA . GLN A 1 83 ? -5.806 -3.110 1.340 1.00 97.12 83 GLN A CA 1
ATOM 635 C C . GLN A 1 83 ? -6.349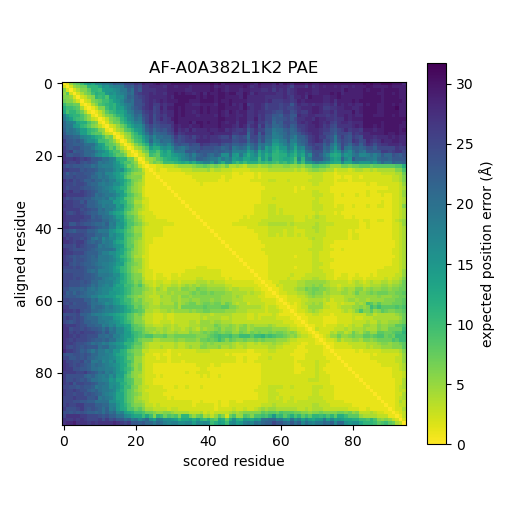 -1.729 1.688 1.00 97.12 83 GLN A C 1
ATOM 637 O O . GLN A 1 83 ? -6.795 -1.516 2.814 1.00 97.12 83 GLN A O 1
ATOM 642 N N . LEU A 1 84 ? -6.401 -0.814 0.722 1.00 97.94 84 LEU A N 1
ATOM 643 C CA . LEU A 1 84 ? -7.051 0.478 0.889 1.00 97.94 84 LEU A CA 1
ATOM 644 C C . LEU A 1 84 ? -8.536 0.297 1.226 1.00 97.94 84 LEU A C 1
ATOM 646 O O . LEU A 1 84 ? -9.023 0.900 2.181 1.00 97.94 84 LEU A O 1
ATOM 650 N N . GLY A 1 85 ? -9.237 -0.588 0.511 1.00 97.50 85 GLY A N 1
ATOM 651 C CA . GLY A 1 85 ? -10.628 -0.935 0.813 1.00 97.50 85 GLY A CA 1
ATOM 652 C C . GLY A 1 85 ? -10.799 -1.537 2.213 1.00 97.50 85 GLY A C 1
ATOM 653 O O . GLY A 1 85 ? -11.696 -1.139 2.959 1.00 97.50 85 GLY A O 1
ATOM 654 N N . ASN A 1 86 ? -9.902 -2.442 2.617 1.00 96.94 86 ASN A N 1
ATOM 655 C CA . ASN A 1 86 ? -9.909 -3.004 3.970 1.00 96.94 86 ASN A CA 1
ATOM 656 C C . ASN A 1 86 ? -9.676 -1.936 5.045 1.00 96.94 86 ASN A C 1
ATOM 658 O O . ASN A 1 86 ? -10.350 -1.951 6.075 1.00 96.94 86 ASN A O 1
ATOM 662 N N . ALA A 1 87 ? -8.756 -0.999 4.812 1.00 98.00 87 ALA A N 1
ATOM 663 C CA . ALA A 1 87 ? -8.467 0.091 5.735 1.00 98.00 87 ALA A CA 1
ATOM 664 C C . ALA A 1 87 ? -9.660 1.056 5.868 1.00 98.00 87 ALA A C 1
ATOM 666 O O . ALA A 1 87 ? -10.044 1.411 6.984 1.00 98.00 87 ALA A O 1
ATOM 667 N N . TYR A 1 88 ? -10.327 1.404 4.762 1.00 97.69 88 TYR A N 1
ATOM 668 C CA . TYR A 1 88 ? -11.578 2.173 4.795 1.00 97.69 88 TYR A CA 1
ATOM 669 C C . TYR A 1 88 ? -12.679 1.455 5.581 1.00 97.69 88 TYR A C 1
ATOM 671 O O . TYR A 1 88 ? -13.273 2.036 6.489 1.00 97.69 88 TYR A O 1
ATOM 679 N N . LYS A 1 89 ? -12.885 0.158 5.327 1.00 97.00 89 LYS A N 1
ATOM 680 C CA . LYS A 1 89 ? -13.843 -0.659 6.083 1.00 97.00 89 LYS A CA 1
ATOM 681 C C . LYS A 1 89 ? -13.534 -0.681 7.584 1.00 97.00 89 LYS A C 1
ATOM 683 O O . LYS A 1 89 ? -14.445 -0.584 8.398 1.00 97.00 89 LYS A O 1
ATOM 688 N N . ARG A 1 90 ? -12.263 -0.836 7.967 1.00 96.12 90 ARG A N 1
ATOM 689 C CA . ARG A 1 90 ? -11.839 -0.931 9.376 1.00 96.12 90 ARG A CA 1
ATOM 690 C C . ARG A 1 90 ? -11.865 0.408 10.116 1.00 96.12 90 ARG A C 1
ATOM 692 O O . ARG A 1 90 ? -12.143 0.408 11.310 1.00 96.12 90 ARG A O 1
ATOM 699 N N . SER A 1 91 ? -11.624 1.519 9.422 1.00 95.50 91 SER A N 1
ATOM 700 C CA . SER A 1 91 ? -11.745 2.879 9.979 1.00 95.50 91 SER A CA 1
ATOM 701 C C . SER A 1 91 ? -13.195 3.360 10.125 1.00 95.50 91 SER A C 1
ATOM 703 O O . SER A 1 91 ? -13.433 4.416 10.705 1.00 95.50 91 SER A O 1
ATOM 705 N N . GLY A 1 92 ? -14.173 2.625 9.584 1.00 91.31 92 GLY A N 1
ATOM 706 C CA . GLY A 1 92 ? -15.574 3.053 9.540 1.00 91.31 92 GLY A CA 1
ATOM 707 C C . GLY A 1 92 ? -15.863 4.132 8.488 1.00 91.31 92 GLY A C 1
ATOM 708 O O . GLY A 1 92 ? -16.988 4.617 8.413 1.00 91.31 92 GLY A O 1
ATOM 709 N N . LYS A 1 93 ? -14.876 4.487 7.653 1.00 83.75 93 LYS A N 1
ATOM 710 C CA . LYS A 1 93 ? -14.996 5.418 6.518 1.00 83.75 93 LYS A CA 1
ATOM 711 C C . LYS A 1 93 ? -15.369 4.664 5.239 1.00 83.75 93 LYS A C 1
ATOM 713 O O . LYS A 1 93 ? -14.658 4.700 4.240 1.00 83.75 93 LYS A O 1
ATOM 718 N N . HIS A 1 94 ? -16.444 3.905 5.322 1.00 72.69 94 HIS A N 1
ATOM 719 C CA . HIS A 1 94 ? -17.059 3.180 4.218 1.00 72.69 94 HIS A CA 1
ATOM 720 C C . HIS A 1 94 ? -18.413 3.839 3.927 1.00 72.69 94 HIS A C 1
ATOM 722 O O . HIS A 1 94 ? -19.287 3.827 4.796 1.00 72.69 94 HIS A O 1
ATOM 728 N N . ASP A 1 95 ? -18.535 4.458 2.755 1.00 60.75 95 ASP A N 1
ATOM 729 C CA . ASP A 1 95 ? -19.792 5.024 2.247 1.00 60.75 95 ASP A CA 1
ATOM 730 C C . ASP A 1 95 ? -20.611 3.955 1.504 1.00 60.75 95 ASP A C 1
ATOM 732 O O . ASP A 1 95 ? -19.989 3.083 0.845 1.00 60.75 95 ASP A O 1
#

Organism: NCBI:txid408172

Secondary structure (DSSP, 8-state):
---SSTTHHHHSTT-S-------HHHHHHHHHHHHHHHTT-HHHHHHHHHHHHT---TT--GGG-EEEETTEEEEHHHHHHHHHHHHHHHHT---